Protein AF-A0A937FA25-F1 (afdb_monomer_lite)

Organism: NCBI:txid2803949

Foldseek 3Di:
DEFEPLLVVCLVLDDDPSNVVSVVVRVVVVVDDDDPPPPLCVLQLVLVLVCQVVVHDLVCSDVSSPDDDPVCVVLSVVLSVVVCVVCPVFPKHWDDADWDWDDDPPYIYTDDASTWIDTPRDIDRHHDPSDPDDRD

Secondary structure (DSSP, 8-state):
-B--HHHHHHHHT--HHHHHHHHHHHHHHHHSPP-GGG-TTHHHHHHHHHHHHTT--GGGHHHHH----HHHHHHHHHHHHHHHHHHTT--PEEEPPPPEEEEETTEEEEE--SEEEEETTEEEEE------PPP-

pLDDT: mean 87.46, std 11.56, range [43.25, 96.44]

Structure (mmCIF, N/CA/C/O backbone):
data_AF-A0A937FA25-F1
#
_entry.id   AF-A0A937FA25-F1
#
loop_
_atom_site.group_PDB
_atom_site.id
_atom_site.type_symbol
_atom_site.label_atom_id
_atom_site.label_alt_id
_atom_site.label_comp_id
_atom_site.label_asym_id
_atom_site.label_entity_id
_atom_site.label_seq_id
_atom_site.pdbx_PDB_ins_code
_atom_site.Cartn_x
_atom_site.Cartn_y
_atom_site.Cartn_z
_atom_site.occupancy
_atom_site.B_iso_or_equiv
_atom_site.auth_seq_id
_atom_site.auth_comp_id
_atom_site.auth_asym_id
_atom_site.auth_atom_id
_atom_site.pdbx_PDB_model_num
ATOM 1 N N . MET A 1 1 ? 8.460 -13.493 -18.127 1.00 83.69 1 MET A N 1
ATOM 2 C CA . MET A 1 1 ? 9.299 -12.428 -17.537 1.00 83.69 1 MET A CA 1
ATOM 3 C C . MET A 1 1 ? 8.452 -11.806 -16.466 1.00 83.69 1 MET A C 1
ATOM 5 O O . MET A 1 1 ? 7.385 -11.297 -16.788 1.00 83.69 1 MET A O 1
ATOM 9 N N . ASP A 1 2 ? 8.917 -11.869 -15.228 1.00 86.94 2 ASP A N 1
ATOM 10 C CA . ASP A 1 2 ? 8.071 -11.577 -14.080 1.00 86.94 2 ASP A CA 1
ATOM 11 C C . ASP A 1 2 ? 8.521 -10.252 -13.480 1.00 86.94 2 ASP A C 1
ATOM 13 O O . ASP A 1 2 ? 9.671 -10.096 -13.069 1.00 86.94 2 ASP A O 1
ATOM 17 N N . ILE A 1 3 ? 7.624 -9.269 -13.499 1.00 88.19 3 ILE A N 1
ATOM 18 C CA . ILE A 1 3 ? 7.898 -7.917 -13.014 1.00 88.19 3 ILE A CA 1
ATOM 19 C C . ILE A 1 3 ? 6.915 -7.609 -11.896 1.00 88.19 3 ILE A C 1
ATOM 21 O O . ILE A 1 3 ? 5.706 -7.753 -12.053 1.00 88.19 3 ILE A O 1
ATOM 25 N N . SER A 1 4 ? 7.426 -7.149 -10.752 1.00 87.62 4 SER A N 1
ATOM 26 C CA . SER A 1 4 ? 6.552 -6.729 -9.657 1.00 87.62 4 SER A CA 1
ATOM 27 C C . SER A 1 4 ? 5.677 -5.541 -10.078 1.00 87.62 4 SER A C 1
ATOM 29 O O . SER A 1 4 ? 6.142 -4.634 -10.774 1.00 87.62 4 SER A O 1
ATOM 31 N N . LEU A 1 5 ? 4.432 -5.486 -9.594 1.00 88.06 5 LEU A N 1
ATOM 32 C CA . LEU A 1 5 ? 3.541 -4.349 -9.852 1.00 88.06 5 LEU A CA 1
ATOM 33 C C . LEU A 1 5 ? 4.178 -3.006 -9.447 1.00 88.06 5 LEU A C 1
ATOM 35 O O . LEU A 1 5 ? 4.029 -2.013 -10.150 1.00 88.06 5 LEU A O 1
ATOM 39 N N . THR A 1 6 ? 4.952 -2.976 -8.358 1.00 85.81 6 THR A N 1
ATOM 40 C CA . THR A 1 6 ? 5.677 -1.772 -7.921 1.00 85.81 6 THR A CA 1
ATOM 41 C C . THR A 1 6 ? 6.715 -1.326 -8.950 1.00 85.81 6 THR A C 1
ATOM 43 O O . THR A 1 6 ? 6.767 -0.147 -9.280 1.00 85.81 6 THR A O 1
ATOM 46 N N . SER A 1 7 ? 7.514 -2.257 -9.479 1.00 87.56 7 SER A N 1
ATOM 47 C CA . SER A 1 7 ? 8.508 -1.979 -10.525 1.00 87.56 7 SER A CA 1
ATOM 48 C C . SER A 1 7 ? 7.843 -1.482 -11.809 1.00 87.56 7 SER A C 1
ATOM 50 O O . SER A 1 7 ? 8.339 -0.561 -12.455 1.00 87.56 7 SER A O 1
ATOM 52 N N . PHE A 1 8 ? 6.697 -2.062 -12.166 1.00 89.50 8 PHE A N 1
ATOM 53 C CA . PHE A 1 8 ? 5.915 -1.609 -13.310 1.00 89.50 8 PHE A CA 1
ATOM 54 C C . PHE A 1 8 ? 5.396 -0.179 -13.113 1.00 89.50 8 PHE A C 1
ATOM 56 O O . PHE A 1 8 ? 5.599 0.666 -13.982 1.00 89.50 8 PHE A O 1
ATOM 63 N N . ILE A 1 9 ? 4.819 0.129 -11.946 1.00 88.44 9 ILE A N 1
ATOM 64 C CA . ILE A 1 9 ? 4.383 1.487 -11.590 1.00 88.44 9 ILE A CA 1
ATOM 65 C C . ILE A 1 9 ? 5.569 2.465 -11.631 1.00 88.44 9 ILE A C 1
ATOM 67 O O . ILE A 1 9 ? 5.462 3.515 -12.260 1.00 88.44 9 ILE A O 1
ATOM 71 N N . ASP A 1 10 ? 6.719 2.108 -11.044 1.00 87.69 10 ASP A N 1
ATOM 72 C CA . ASP A 1 10 ? 7.940 2.929 -11.074 1.00 87.69 10 ASP A CA 1
ATOM 73 C C . ASP A 1 10 ? 8.367 3.279 -12.512 1.00 87.69 10 ASP A C 1
ATOM 75 O O . ASP A 1 10 ? 8.863 4.378 -12.764 1.00 87.69 10 ASP A O 1
ATOM 79 N N . PHE A 1 11 ? 8.202 2.347 -13.455 1.00 90.12 11 PHE A N 1
ATOM 80 C CA . PHE A 1 11 ? 8.518 2.555 -14.867 1.00 90.12 11 PHE A CA 1
ATOM 81 C C . PHE A 1 11 ? 7.473 3.420 -15.581 1.00 90.12 11 PHE A C 1
ATOM 83 O O . PHE A 1 11 ? 7.838 4.308 -16.355 1.00 90.12 11 PHE A O 1
ATOM 90 N N . VAL A 1 12 ? 6.183 3.179 -15.332 1.00 89.31 12 VAL A N 1
ATOM 91 C CA . VAL A 1 12 ? 5.079 3.926 -15.956 1.00 89.31 12 VAL A CA 1
ATOM 92 C C . VAL A 1 12 ? 5.085 5.392 -15.518 1.00 89.31 12 VAL A C 1
ATOM 94 O O . VAL A 1 12 ? 4.884 6.262 -16.361 1.00 89.31 12 VAL A O 1
ATOM 97 N N . LEU A 1 13 ? 5.391 5.671 -14.246 1.00 87.38 13 LEU A N 1
ATOM 98 C CA . LEU A 1 13 ? 5.416 7.024 -13.671 1.00 87.38 13 LEU A CA 1
ATOM 99 C C . LEU A 1 13 ? 6.617 7.884 -14.100 1.00 87.38 13 LEU A C 1
ATOM 101 O O . LEU A 1 13 ? 6.679 9.056 -13.734 1.00 87.38 13 LEU A O 1
ATOM 105 N N . LYS A 1 14 ? 7.588 7.322 -14.829 1.00 87.19 14 LYS A N 1
ATOM 106 C CA . LYS A 1 14 ? 8.779 8.040 -15.304 1.00 87.19 14 LYS A CA 1
ATOM 107 C C . LYS A 1 14 ? 8.686 8.335 -16.798 1.00 87.19 14 LYS A C 1
ATOM 109 O O . LYS A 1 14 ? 8.178 7.529 -17.583 1.00 87.19 14 LYS A O 1
ATOM 114 N N . SER A 1 15 ? 9.283 9.451 -17.203 1.00 85.75 15 SER A N 1
ATOM 115 C CA . SER A 1 15 ? 9.483 9.853 -18.600 1.00 85.75 15 SER A CA 1
ATOM 116 C C . SER A 1 15 ? 10.974 10.088 -18.906 1.00 85.75 15 SER A C 1
ATOM 118 O O . SER A 1 15 ? 11.804 10.129 -17.997 1.00 85.75 15 SER A O 1
ATOM 120 N N . GLY A 1 16 ? 11.343 10.157 -20.191 1.00 87.38 16 GLY A N 1
ATOM 121 C CA . GLY A 1 16 ? 12.708 10.475 -20.643 1.00 87.38 16 GLY A CA 1
ATOM 122 C C . GLY A 1 16 ? 13.812 9.533 -20.135 1.00 87.38 16 GLY A C 1
ATOM 123 O O . GLY A 1 16 ? 13.613 8.327 -19.967 1.00 87.38 16 GLY A O 1
ATOM 124 N N . SER A 1 17 ? 15.001 10.088 -19.879 1.00 87.12 17 SER A N 1
ATOM 125 C CA . SER A 1 17 ? 16.171 9.343 -19.385 1.00 87.12 17 SER A CA 1
ATOM 126 C C . SER A 1 17 ? 15.917 8.574 -18.071 1.00 87.12 17 SER A C 1
ATOM 128 O O . SER A 1 17 ? 16.322 7.410 -17.991 1.00 87.12 17 SER A O 1
ATOM 130 N N . PRO A 1 18 ? 15.194 9.120 -17.066 1.00 87.12 18 PRO A N 1
ATOM 131 C CA . PRO A 1 18 ? 14.804 8.368 -15.867 1.00 87.12 18 PRO A CA 1
ATOM 132 C C . PRO A 1 18 ? 14.042 7.067 -16.147 1.00 87.12 18 PRO A C 1
ATOM 134 O O . PRO A 1 18 ? 14.247 6.074 -15.443 1.00 87.12 18 PRO A O 1
ATOM 137 N N . LYS A 1 19 ? 13.193 7.041 -17.183 1.00 90.38 19 LYS A N 1
ATOM 138 C CA . LYS A 1 19 ? 12.444 5.839 -17.580 1.00 90.38 19 LYS A CA 1
ATOM 139 C C . LYS A 1 19 ? 13.378 4.731 -18.065 1.00 90.38 19 LYS A C 1
ATOM 141 O O . LYS A 1 19 ? 13.235 3.577 -17.663 1.00 90.38 19 LYS A O 1
ATOM 146 N N . MET A 1 20 ? 14.380 5.090 -18.867 1.00 88.88 20 MET A N 1
ATOM 147 C CA . MET A 1 20 ? 15.388 4.152 -19.366 1.00 88.88 20 MET A CA 1
ATOM 148 C C . MET A 1 20 ? 16.257 3.592 -18.234 1.00 88.88 20 MET A C 1
ATOM 150 O O . MET A 1 20 ? 16.502 2.386 -18.179 1.00 88.88 20 MET A O 1
ATOM 154 N N . THR A 1 21 ? 16.681 4.443 -17.296 1.00 89.56 21 THR A N 1
ATOM 155 C CA . THR A 1 21 ? 17.417 4.007 -16.099 1.00 89.56 21 THR A CA 1
ATOM 156 C C . THR A 1 21 ? 16.578 3.056 -15.248 1.00 89.56 21 THR A C 1
ATOM 158 O O . THR A 1 21 ? 17.081 2.024 -14.811 1.00 89.56 21 THR A O 1
ATOM 161 N N . CYS A 1 22 ? 15.284 3.347 -15.076 1.00 88.06 22 CYS A N 1
ATOM 162 C CA . CYS A 1 22 ? 14.356 2.467 -14.370 1.00 88.06 22 CYS A CA 1
ATOM 163 C C . CYS A 1 22 ? 14.251 1.092 -15.039 1.00 88.06 22 CYS A C 1
ATOM 165 O O . CYS A 1 22 ? 14.352 0.077 -14.359 1.00 88.06 22 CYS A O 1
ATOM 167 N N . ALA A 1 23 ? 14.113 1.040 -16.367 1.00 89.38 23 ALA A N 1
ATOM 168 C CA . ALA A 1 23 ? 14.053 -0.225 -17.099 1.00 89.38 23 ALA A CA 1
ATOM 169 C C . ALA A 1 23 ? 15.328 -1.067 -16.910 1.00 89.38 23 ALA A C 1
ATOM 171 O O . ALA A 1 23 ? 15.244 -2.273 -16.680 1.00 89.38 23 ALA A O 1
ATOM 172 N N . LYS A 1 24 ? 16.508 -0.430 -16.943 1.00 89.25 24 LYS A N 1
ATOM 173 C CA . LYS A 1 24 ? 17.791 -1.103 -16.672 1.00 89.25 24 LYS A CA 1
ATOM 174 C C . LYS A 1 24 ? 17.856 -1.650 -15.244 1.00 89.25 24 LYS A C 1
ATOM 176 O O . LYS A 1 24 ? 18.249 -2.794 -15.054 1.00 89.25 24 LYS A O 1
ATOM 181 N N . GLN A 1 25 ? 17.427 -0.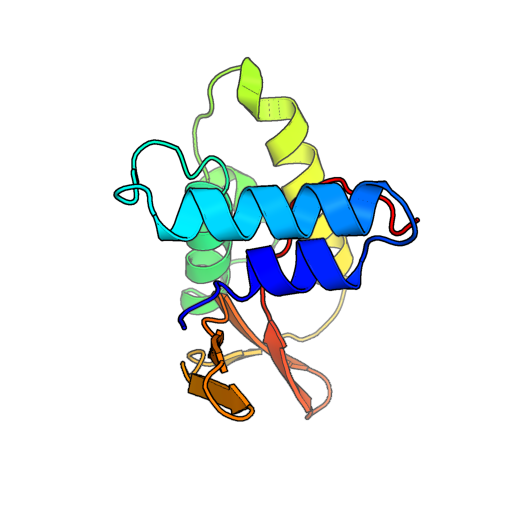865 -14.257 1.00 87.31 25 GLN A N 1
ATOM 182 C CA . GLN A 1 25 ? 17.383 -1.294 -12.855 1.00 87.31 25 GLN A CA 1
ATOM 183 C C . GLN A 1 25 ? 16.451 -2.489 -12.652 1.00 87.31 25 GLN A C 1
ATOM 185 O O . GLN A 1 25 ? 16.843 -3.448 -12.001 1.00 87.31 25 GLN A O 1
ATOM 190 N N 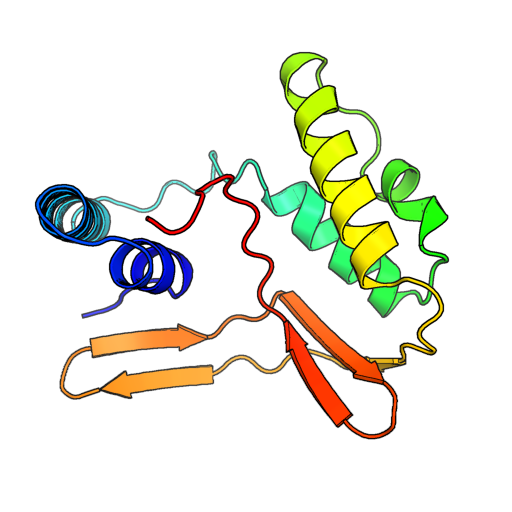. ILE A 1 26 ? 15.255 -2.462 -13.248 1.00 87.25 26 ILE A N 1
ATOM 191 C CA . ILE A 1 26 ? 14.300 -3.577 -13.180 1.00 87.25 26 ILE A CA 1
ATOM 192 C C . ILE A 1 26 ? 14.914 -4.839 -13.790 1.00 87.25 26 ILE A C 1
ATOM 194 O O . ILE A 1 26 ? 14.858 -5.900 -13.178 1.00 87.25 26 ILE A O 1
ATOM 198 N N . LYS A 1 27 ? 15.558 -4.725 -14.959 1.00 86.69 27 LYS A N 1
ATOM 199 C CA . LYS A 1 27 ? 16.238 -5.858 -15.598 1.00 86.69 27 LYS A CA 1
ATOM 200 C C . LYS A 1 27 ? 17.322 -6.461 -14.698 1.00 86.69 27 LYS A C 1
ATOM 202 O O . LYS A 1 27 ? 17.405 -7.680 -14.604 1.00 86.69 27 LYS A O 1
ATOM 207 N N . ASN A 1 28 ? 18.116 -5.623 -14.034 1.00 85.00 28 ASN A N 1
ATOM 208 C CA . ASN A 1 28 ? 19.155 -6.085 -13.112 1.00 85.00 28 ASN A CA 1
ATOM 209 C C . ASN A 1 28 ? 18.550 -6.753 -11.868 1.00 85.00 28 ASN A C 1
ATOM 211 O O . ASN A 1 28 ? 19.001 -7.820 -11.480 1.00 85.00 28 ASN A O 1
ATOM 215 N N . GLN A 1 29 ? 17.484 -6.181 -11.299 1.00 79.31 29 GLN A N 1
ATOM 216 C CA . GLN A 1 29 ? 16.782 -6.748 -10.140 1.00 79.31 29 GLN A CA 1
ATOM 217 C C . GLN A 1 29 ? 16.182 -8.130 -10.417 1.00 79.31 29 GLN A C 1
ATOM 219 O O . GLN A 1 29 ? 16.154 -8.961 -9.521 1.00 79.31 29 GLN A O 1
ATOM 224 N N . ILE A 1 30 ? 15.714 -8.388 -11.642 1.00 78.56 30 ILE A N 1
ATOM 225 C CA . ILE A 1 30 ? 15.203 -9.712 -12.043 1.00 78.56 30 ILE A CA 1
ATOM 226 C C . ILE A 1 30 ? 16.329 -10.760 -12.083 1.00 78.56 30 ILE A C 1
ATOM 228 O O . ILE A 1 30 ? 16.065 -11.946 -11.908 1.00 78.56 30 ILE A O 1
ATOM 232 N N . ALA A 1 31 ? 17.575 -10.339 -12.322 1.00 75.44 31 ALA A N 1
ATOM 233 C CA . ALA A 1 31 ? 18.737 -11.225 -12.354 1.00 75.44 31 ALA A CA 1
ATOM 234 C C . ALA A 1 31 ? 19.341 -11.493 -10.960 1.00 75.44 31 ALA A C 1
ATOM 236 O O . ALA A 1 31 ? 20.147 -12.409 -10.816 1.00 75.44 31 ALA A O 1
ATOM 237 N N . GLU A 1 32 ? 18.968 -10.709 -9.945 1.00 72.44 32 GLU A N 1
ATOM 238 C CA . GLU A 1 32 ? 19.452 -10.842 -8.569 1.00 72.44 32 GLU A CA 1
ATOM 239 C C . GLU A 1 32 ? 18.496 -11.689 -7.710 1.00 72.44 32 GLU A C 1
ATOM 241 O O . GLU A 1 32 ? 17.280 -11.698 -7.907 1.00 72.44 32 GLU A O 1
ATOM 246 N N . VAL A 1 33 ? 19.039 -12.402 -6.716 1.00 59.34 33 VAL A N 1
ATOM 247 C CA . VAL A 1 33 ? 18.228 -13.145 -5.739 1.00 59.34 33 VAL A CA 1
ATOM 248 C C . VAL A 1 33 ? 17.535 -12.147 -4.809 1.00 59.34 33 VAL A C 1
ATOM 250 O O . VAL A 1 33 ? 18.186 -11.309 -4.187 1.00 59.34 33 VAL A O 1
ATOM 253 N N . TYR A 1 34 ? 16.208 -12.241 -4.715 1.00 56.09 34 TYR A N 1
ATOM 254 C CA . TYR A 1 34 ? 15.383 -11.388 -3.859 1.00 56.09 34 TYR A CA 1
ATOM 255 C C . TYR A 1 34 ? 15.839 -11.451 -2.391 1.00 56.09 34 TYR A C 1
ATOM 257 O O . TYR A 1 34 ? 15.858 -12.529 -1.801 1.00 56.09 34 TYR A O 1
ATOM 265 N N . ASP A 1 35 ? 16.151 -10.294 -1.796 1.00 51.81 35 ASP A N 1
ATOM 266 C CA . ASP A 1 35 ? 16.448 -10.150 -0.366 1.00 51.81 35 ASP A CA 1
ATOM 267 C C . ASP A 1 35 ? 15.227 -9.556 0.382 1.00 51.81 35 ASP A C 1
ATOM 269 O O . ASP A 1 35 ? 14.955 -8.351 0.273 1.00 51.81 35 ASP A O 1
ATOM 273 N N . PRO A 1 36 ? 14.481 -10.365 1.165 1.00 46.44 36 PRO A N 1
ATOM 274 C CA . PRO A 1 36 ? 13.319 -9.915 1.936 1.00 46.44 36 PRO A CA 1
ATOM 275 C C . PRO A 1 36 ? 13.662 -8.960 3.093 1.00 46.44 36 PRO A C 1
ATOM 277 O O . PRO A 1 36 ? 12.761 -8.320 3.641 1.00 46.44 36 PRO A O 1
ATOM 280 N N . ILE A 1 37 ? 14.937 -8.858 3.493 1.00 43.25 37 ILE A N 1
ATOM 281 C CA . ILE A 1 37 ? 15.384 -8.163 4.716 1.00 43.25 37 ILE A CA 1
ATOM 282 C C . ILE A 1 37 ? 15.188 -6.634 4.615 1.00 43.25 37 ILE A C 1
ATOM 284 O O . ILE A 1 37 ? 15.203 -5.924 5.623 1.00 43.25 37 ILE A O 1
ATOM 288 N N . LYS A 1 38 ? 14.919 -6.096 3.417 1.00 56.00 38 LYS A N 1
ATOM 289 C CA . LYS A 1 38 ? 14.854 -4.645 3.160 1.00 56.00 38 LYS A CA 1
ATOM 290 C C . LYS A 1 38 ? 13.459 -4.070 2.905 1.00 56.00 38 LYS A C 1
ATOM 292 O O . LYS A 1 38 ? 13.368 -2.931 2.441 1.00 56.00 38 LYS A O 1
ATOM 297 N N . ASP A 1 39 ? 12.363 -4.770 3.210 1.00 70.75 39 ASP A N 1
ATOM 298 C CA . ASP A 1 39 ? 11.030 -4.168 3.034 1.00 70.75 39 ASP A CA 1
ATOM 299 C C . ASP A 1 39 ? 10.683 -3.190 4.170 1.00 70.75 39 ASP A C 1
ATOM 301 O O . ASP A 1 39 ? 9.931 -3.480 5.102 1.00 70.75 39 ASP A O 1
ATOM 305 N N . TYR A 1 40 ? 11.242 -1.983 4.060 1.00 82.19 40 TYR A N 1
ATOM 306 C CA . TYR A 1 40 ? 11.003 -0.844 4.945 1.00 82.19 40 TYR A CA 1
ATOM 307 C C . TYR A 1 40 ? 9.512 -0.564 5.185 1.00 82.19 40 TYR A C 1
ATOM 309 O O . TYR A 1 40 ? 9.149 -0.088 6.263 1.00 82.19 40 TYR A O 1
ATOM 317 N N . TYR A 1 41 ? 8.661 -0.844 4.194 1.00 88.06 41 TYR A N 1
ATOM 318 C CA . TYR A 1 41 ? 7.243 -0.489 4.180 1.00 88.06 41 TYR A CA 1
ATOM 319 C C . TYR A 1 41 ? 6.325 -1.618 4.642 1.00 88.06 41 TYR A C 1
ATOM 321 O O . TYR A 1 41 ? 5.152 -1.361 4.917 1.00 88.06 41 TYR A O 1
ATOM 329 N N . LYS A 1 42 ? 6.838 -2.849 4.754 1.00 87.88 42 LYS A N 1
ATOM 330 C CA . LYS A 1 42 ? 6.050 -4.026 5.135 1.00 87.88 42 LYS A CA 1
ATOM 331 C C . LYS A 1 42 ? 5.263 -3.800 6.424 1.00 87.88 42 LYS A C 1
ATOM 333 O O . LYS A 1 42 ? 4.054 -3.981 6.432 1.00 87.88 42 LYS A O 1
ATOM 338 N N . ARG A 1 43 ? 5.919 -3.291 7.471 1.00 91.06 43 ARG A N 1
ATOM 339 C CA . ARG A 1 43 ? 5.275 -3.040 8.772 1.00 91.06 43 ARG A CA 1
ATOM 340 C C . ARG A 1 43 ? 4.080 -2.087 8.666 1.00 91.06 43 ARG A C 1
ATOM 342 O O . ARG A 1 43 ? 3.082 -2.296 9.341 1.00 91.06 43 ARG A O 1
ATOM 349 N N . PHE A 1 44 ? 4.146 -1.077 7.796 1.00 93.81 44 PHE A N 1
ATOM 350 C CA . PHE A 1 44 ? 3.003 -0.195 7.552 1.00 93.81 44 PHE A CA 1
ATOM 351 C C . PHE A 1 44 ? 1.876 -0.919 6.800 1.00 93.81 44 PHE A C 1
ATOM 353 O O . PHE A 1 44 ? 0.719 -0.817 7.191 1.00 93.81 44 PHE A O 1
ATOM 360 N N . ARG A 1 45 ? 2.199 -1.688 5.750 1.00 93.00 45 ARG A N 1
ATOM 361 C CA . ARG A 1 45 ? 1.202 -2.467 4.989 1.00 93.00 45 ARG A CA 1
ATOM 362 C C . ARG A 1 45 ? 0.475 -3.488 5.862 1.00 93.00 45 ARG A C 1
ATOM 364 O O . ARG A 1 45 ? -0.738 -3.638 5.737 1.00 93.00 45 ARG A O 1
ATOM 371 N N . ASP A 1 46 ? 1.210 -4.166 6.734 1.00 93.44 46 ASP A N 1
ATOM 372 C CA . ASP A 1 46 ? 0.664 -5.154 7.663 1.00 93.44 46 ASP A CA 1
ATOM 373 C C . ASP A 1 46 ? -0.241 -4.470 8.697 1.00 93.44 46 ASP A C 1
ATOM 375 O O . ASP A 1 46 ? -1.352 -4.934 8.942 1.00 93.44 46 ASP A O 1
ATOM 379 N N . ALA A 1 47 ? 0.162 -3.304 9.215 1.00 95.25 47 ALA A N 1
ATOM 380 C CA . ALA A 1 47 ? -0.670 -2.524 10.130 1.00 95.25 47 ALA A CA 1
ATOM 381 C C . ALA A 1 47 ? -1.993 -2.065 9.493 1.00 95.25 47 ALA A C 1
ATOM 383 O O . ALA A 1 47 ? -3.037 -2.092 10.142 1.00 95.25 47 ALA A O 1
ATOM 384 N N . ILE A 1 48 ? -1.978 -1.676 8.215 1.00 96.06 48 ILE A N 1
ATOM 385 C CA . ILE A 1 48 ? -3.201 -1.297 7.496 1.00 96.06 48 ILE A CA 1
ATOM 386 C C . ILE A 1 48 ? -4.130 -2.499 7.266 1.00 96.06 48 ILE A C 1
ATOM 388 O O . ILE A 1 48 ? -5.348 -2.360 7.395 1.00 96.06 48 ILE A O 1
ATOM 392 N N . GLN A 1 49 ? -3.574 -3.668 6.944 1.00 94.62 49 GLN A N 1
ATOM 393 C CA . GLN A 1 49 ? -4.345 -4.910 6.835 1.00 94.62 49 GLN A CA 1
ATOM 394 C C . GLN A 1 49 ? -5.002 -5.277 8.167 1.00 94.62 49 GLN A C 1
ATOM 396 O O . GLN A 1 49 ? -6.204 -5.532 8.202 1.00 94.62 49 GLN A O 1
ATOM 401 N N . GLU A 1 50 ? -4.229 -5.255 9.253 1.00 95.38 50 GLU A N 1
ATOM 402 C CA . GLU A 1 50 ? -4.686 -5.545 10.615 1.00 95.38 50 GLU A CA 1
ATOM 403 C C . GLU A 1 50 ? -5.810 -4.597 11.046 1.00 95.38 50 GLU A C 1
ATOM 405 O O . GLU A 1 50 ? -6.865 -5.042 11.502 1.00 95.38 50 GLU A O 1
ATOM 410 N N . LEU A 1 51 ? -5.628 -3.290 10.829 1.00 96.44 51 LEU A N 1
ATOM 411 C CA . LEU A 1 51 ? -6.632 -2.278 11.145 1.00 96.44 51 LEU A CA 1
ATOM 412 C C . LEU A 1 51 ? -7.987 -2.603 10.510 1.00 96.44 51 LEU A C 1
ATOM 414 O O . LEU A 1 51 ? -9.013 -2.585 11.187 1.00 96.44 51 LEU A O 1
ATOM 418 N N . HIS A 1 52 ? -7.993 -2.929 9.218 1.00 95.12 52 HIS A N 1
ATOM 419 C CA . HIS A 1 52 ? -9.225 -3.183 8.475 1.00 95.12 52 HIS A CA 1
ATOM 420 C C . HIS A 1 52 ? -9.835 -4.549 8.771 1.00 95.12 52 HIS A C 1
ATOM 422 O O . HIS A 1 52 ? -11.042 -4.642 9.005 1.00 95.12 52 HIS A O 1
ATOM 428 N N . LYS A 1 53 ? -9.007 -5.594 8.844 1.00 93.62 53 LYS A N 1
ATOM 429 C CA . LYS A 1 53 ? -9.440 -6.954 9.183 1.00 93.62 53 LYS A CA 1
ATOM 430 C C . LYS A 1 53 ? -10.143 -7.000 10.542 1.00 93.62 53 LYS A C 1
ATOM 432 O O . LYS A 1 53 ? -11.144 -7.696 10.690 1.00 93.62 53 LYS A O 1
ATOM 437 N N . HIS A 1 54 ? -9.657 -6.218 11.507 1.00 94.56 54 HIS A N 1
ATOM 438 C CA . HIS A 1 54 ? -10.211 -6.143 12.861 1.00 94.56 54 HIS A CA 1
ATOM 439 C C . HIS A 1 54 ? -11.165 -4.961 13.082 1.00 94.56 54 HIS A C 1
ATOM 441 O O . HIS A 1 54 ? -11.600 -4.738 14.209 1.00 94.56 54 HIS A O 1
ATOM 447 N N . ARG A 1 55 ? -11.524 -4.218 12.023 1.00 92.38 55 ARG A N 1
ATOM 448 C CA . ARG A 1 55 ? -12.422 -3.046 12.074 1.00 92.38 55 ARG A CA 1
ATOM 449 C C . ARG A 1 55 ? -12.008 -2.007 13.126 1.00 92.38 55 ARG A C 1
ATOM 451 O O . ARG A 1 55 ? -12.863 -1.374 13.747 1.00 92.38 55 ARG A O 1
ATOM 458 N N . ARG A 1 56 ? -10.702 -1.829 13.331 1.00 93.31 56 ARG A N 1
ATOM 459 C CA . ARG A 1 56 ? -10.173 -0.849 14.282 1.00 93.31 56 ARG A CA 1
ATOM 460 C C . ARG A 1 56 ? -10.327 0.575 13.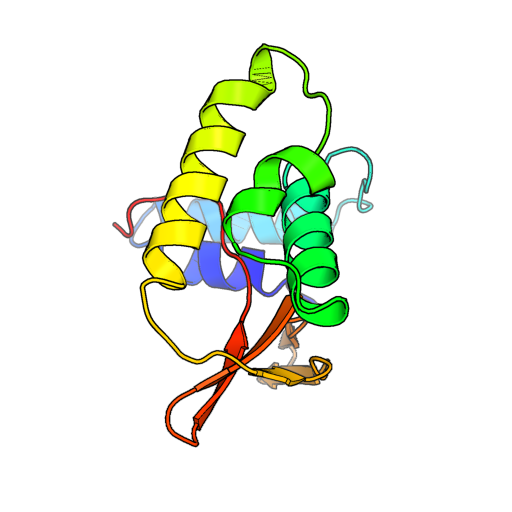741 1.00 93.31 56 ARG A C 1
ATOM 462 O O . ARG A 1 56 ? -10.271 0.789 12.524 1.00 93.31 56 ARG A O 1
ATOM 469 N N . PRO A 1 57 ? -10.521 1.577 14.610 1.00 92.62 57 PRO A N 1
ATOM 470 C CA . PRO A 1 57 ? -10.581 2.966 14.183 1.00 92.62 57 PRO A CA 1
ATOM 471 C C . PRO A 1 57 ? -9.246 3.429 13.587 1.00 92.62 57 PRO A C 1
ATOM 473 O O . PRO A 1 57 ? -8.167 3.049 14.026 1.00 92.62 57 PRO A O 1
ATOM 476 N N . LYS A 1 58 ? -9.315 4.344 12.611 1.00 91.94 58 LYS A N 1
ATOM 477 C CA . LYS A 1 58 ? -8.145 4.905 11.900 1.00 91.94 58 LYS A CA 1
ATOM 478 C C . LYS A 1 58 ? -7.077 5.539 12.801 1.00 91.94 58 LYS A C 1
ATOM 480 O O . LYS A 1 58 ? -5.975 5.799 12.329 1.00 91.94 58 LYS A O 1
ATOM 485 N N . ASN A 1 59 ? -7.405 5.850 14.054 1.00 93.25 59 ASN A N 1
ATOM 486 C CA . ASN A 1 59 ? -6.469 6.429 15.015 1.00 93.25 59 ASN A CA 1
ATOM 487 C C . ASN A 1 59 ? -5.531 5.387 15.637 1.00 93.25 59 ASN A C 1
ATOM 489 O O . ASN A 1 59 ? -4.473 5.781 16.115 1.00 93.25 59 ASN A O 1
ATOM 493 N N . ASP A 1 60 ? -5.844 4.098 15.514 1.00 94.56 60 ASP A N 1
ATOM 494 C CA . ASP A 1 60 ? -5.057 3.007 16.099 1.00 94.56 60 ASP A CA 1
ATOM 495 C C . ASP A 1 60 ? -3.851 2.622 15.230 1.00 94.56 60 ASP A C 1
ATOM 497 O O . ASP A 1 60 ? -3.062 1.765 15.610 1.00 94.56 60 ASP A O 1
ATOM 501 N N . ILE A 1 61 ? -3.664 3.250 14.060 1.00 94.06 61 ILE A N 1
ATOM 502 C CA . ILE A 1 61 ? -2.550 2.945 13.144 1.00 94.06 61 ILE A CA 1
ATOM 503 C C . ILE A 1 61 ? -1.204 3.006 13.875 1.00 94.06 61 ILE A C 1
ATOM 505 O O . ILE A 1 61 ? -0.405 2.081 13.747 1.00 94.06 61 ILE A O 1
ATOM 509 N N . SER A 1 62 ? -0.951 4.062 14.654 1.00 92.69 62 SER A N 1
ATOM 510 C CA . SER A 1 62 ? 0.298 4.212 15.407 1.00 92.69 62 SER A CA 1
ATOM 511 C C . SER A 1 62 ? 0.487 3.129 16.470 1.00 92.69 62 SER A C 1
ATOM 513 O O . SER A 1 62 ? 1.608 2.673 16.676 1.00 92.69 62 SER A O 1
ATOM 515 N N . GLU A 1 63 ? -0.598 2.699 17.118 1.00 94.69 63 GLU A N 1
ATOM 516 C CA . GLU A 1 63 ? -0.573 1.632 18.123 1.00 94.69 63 GLU A CA 1
ATOM 517 C C . GLU A 1 63 ? -0.260 0.279 17.476 1.00 94.69 63 GLU A C 1
ATOM 519 O O . GLU A 1 63 ? 0.649 -0.417 17.919 1.00 94.69 63 GLU A O 1
ATOM 524 N N . ILE A 1 64 ? -0.941 -0.052 16.373 1.00 94.88 64 ILE A N 1
ATOM 525 C CA . ILE A 1 64 ? -0.730 -1.298 15.621 1.00 94.88 64 ILE A CA 1
ATOM 526 C C . ILE A 1 64 ? 0.691 -1.356 15.054 1.00 94.88 64 ILE A C 1
ATOM 528 O O . ILE A 1 64 ? 1.327 -2.409 15.048 1.00 94.88 64 ILE A O 1
ATOM 532 N N . ILE A 1 65 ? 1.203 -0.222 14.564 1.00 93.56 65 ILE A N 1
ATOM 533 C CA . ILE A 1 65 ? 2.587 -0.137 14.106 1.00 93.56 65 ILE A CA 1
ATOM 534 C C . ILE A 1 65 ? 3.530 -0.392 15.278 1.00 93.56 65 ILE A C 1
ATOM 536 O O . ILE A 1 65 ? 4.482 -1.144 15.096 1.00 93.56 65 ILE A O 1
ATOM 540 N N . GLY A 1 66 ? 3.282 0.188 16.453 1.00 92.56 66 GLY A N 1
ATOM 541 C CA . GLY A 1 66 ? 4.130 0.065 17.637 1.00 92.56 66 GLY A CA 1
ATOM 542 C C . GLY A 1 66 ? 5.436 0.862 17.534 1.00 92.56 66 GLY A C 1
ATOM 543 O O . GLY A 1 66 ? 5.585 1.762 16.706 1.00 92.56 66 GLY A O 1
ATOM 544 N N . GLU A 1 67 ? 6.420 0.521 18.369 1.00 92.12 67 GLU A N 1
ATOM 545 C CA . GLU A 1 67 ? 7.661 1.297 18.483 1.00 92.12 67 GLU A CA 1
ATOM 546 C C . GLU A 1 67 ? 8.547 1.226 17.234 1.00 92.12 67 GLU A C 1
ATOM 548 O O . GLU A 1 67 ? 8.828 0.154 16.685 1.00 92.12 67 GLU A O 1
ATOM 553 N N . LEU A 1 68 ? 9.034 2.388 16.797 1.00 89.94 68 LEU A N 1
ATOM 554 C CA . LEU A 1 68 ? 9.886 2.547 15.624 1.00 89.94 68 LEU A CA 1
ATOM 555 C C . LEU A 1 68 ? 11.222 3.195 16.007 1.00 89.94 68 LEU A C 1
ATOM 557 O O . LEU A 1 68 ? 11.242 4.100 16.840 1.00 89.94 68 LEU A O 1
ATOM 561 N N . PRO A 1 69 ? 12.325 2.837 15.323 1.00 89.69 69 PRO A N 1
ATOM 562 C CA . PRO A 1 69 ? 13.564 3.600 15.404 1.00 89.69 69 PRO A CA 1
ATOM 563 C C . PRO A 1 69 ? 13.344 5.062 14.995 1.00 89.69 69 PRO A C 1
ATOM 565 O O . PRO A 1 69 ? 12.572 5.345 14.071 1.00 89.69 69 PRO A O 1
ATOM 568 N N . SER A 1 70 ? 14.089 5.982 15.611 1.00 87.69 70 SER A N 1
ATOM 569 C CA . SER A 1 70 ? 14.029 7.424 15.325 1.00 87.69 70 SE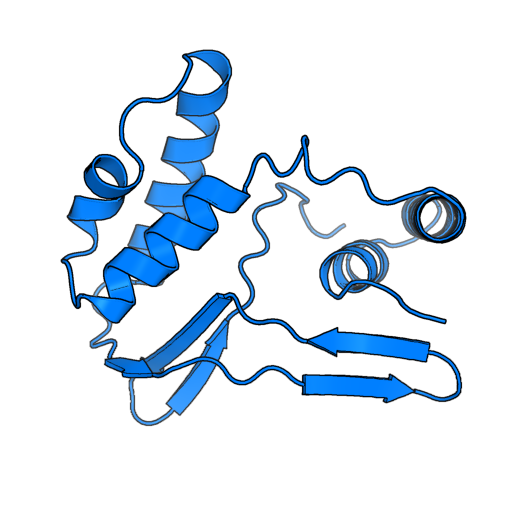R A CA 1
ATOM 570 C C . SER A 1 70 ? 14.179 7.744 13.832 1.00 87.69 70 SER A C 1
ATOM 572 O O . SER A 1 70 ? 13.444 8.574 13.302 1.00 87.69 70 SER A O 1
ATOM 574 N N . SER A 1 71 ? 15.039 7.003 13.123 1.00 87.12 71 SER A N 1
ATOM 575 C CA . SER A 1 71 ? 15.271 7.139 11.677 1.00 87.12 71 SER A CA 1
ATOM 576 C C . SER A 1 71 ? 14.053 6.826 10.795 1.00 87.12 71 SER A C 1
ATOM 578 O O . SER A 1 71 ? 14.016 7.231 9.634 1.00 87.12 71 SER A O 1
ATOM 580 N N . LYS A 1 72 ? 13.046 6.105 11.309 1.00 88.38 72 LYS A N 1
ATOM 581 C CA . LYS A 1 72 ? 11.830 5.738 10.558 1.00 88.38 72 LYS A CA 1
ATOM 582 C C . LYS A 1 72 ? 10.606 6.567 10.937 1.00 88.38 72 LYS A C 1
ATOM 584 O O . LYS A 1 72 ? 9.650 6.616 10.163 1.00 88.38 72 LYS A O 1
ATOM 589 N N . LEU A 1 73 ? 10.632 7.209 12.103 1.00 89.44 73 LEU A N 1
ATOM 590 C CA . LEU A 1 73 ? 9.457 7.808 12.728 1.00 89.44 73 LEU A CA 1
ATOM 591 C C . LEU A 1 73 ? 8.798 8.884 11.853 1.00 89.44 73 LEU A C 1
ATOM 593 O O . LEU A 1 73 ? 7.582 8.874 11.682 1.00 89.44 73 LEU A O 1
ATOM 597 N N . GLU A 1 74 ? 9.583 9.788 11.263 1.00 90.50 74 GLU A N 1
ATOM 598 C CA . GLU A 1 74 ? 9.043 10.882 10.444 1.00 90.50 74 GLU A CA 1
ATOM 599 C C . GLU A 1 74 ? 8.307 10.365 9.197 1.00 90.50 74 GLU A C 1
ATOM 601 O O . GLU A 1 74 ? 7.186 10.782 8.903 1.00 90.50 74 GLU A O 1
ATOM 606 N N . ASN A 1 75 ? 8.906 9.413 8.483 1.00 90.19 75 ASN A N 1
ATOM 607 C CA . ASN A 1 75 ? 8.299 8.825 7.291 1.00 90.19 75 ASN A CA 1
ATOM 608 C C . ASN A 1 75 ? 7.028 8.045 7.632 1.00 90.19 75 ASN A C 1
ATOM 610 O O . ASN A 1 75 ? 6.030 8.165 6.924 1.00 90.19 75 ASN A O 1
ATOM 614 N N . TYR A 1 76 ? 7.032 7.288 8.730 1.00 92.44 76 TYR A N 1
ATOM 615 C CA . TYR A 1 76 ? 5.845 6.565 9.187 1.00 92.44 76 TYR A CA 1
ATOM 616 C C . TYR A 1 76 ? 4.707 7.507 9.582 1.00 92.44 76 TYR A C 1
ATOM 618 O O . TYR A 1 76 ? 3.574 7.276 9.166 1.00 92.44 76 TYR A O 1
ATOM 626 N N . LYS A 1 77 ? 5.006 8.627 10.253 1.00 92.56 77 LYS A N 1
ATOM 627 C CA . LYS A 1 77 ? 4.016 9.681 10.530 1.00 92.56 77 LYS A CA 1
ATOM 628 C C . LYS A 1 77 ? 3.415 10.263 9.248 1.00 92.56 77 LYS A C 1
ATOM 630 O O . LYS A 1 77 ? 2.206 10.473 9.181 1.00 92.56 77 LYS A O 1
ATOM 635 N N . LYS A 1 78 ? 4.226 10.493 8.206 1.00 92.75 78 LYS A N 1
ATOM 636 C CA . LYS A 1 78 ? 3.731 10.962 6.896 1.00 92.75 78 LYS A CA 1
ATOM 637 C C . LYS A 1 78 ? 2.810 9.934 6.230 1.00 92.75 78 LYS A C 1
ATOM 639 O O . LYS A 1 78 ? 1.754 10.312 5.724 1.00 92.75 78 LYS A O 1
ATOM 644 N N . MET A 1 79 ? 3.181 8.652 6.254 1.00 93.56 79 MET A N 1
ATOM 645 C CA . MET A 1 79 ? 2.355 7.566 5.708 1.00 93.56 79 MET A CA 1
ATOM 646 C C . MET A 1 79 ? 1.024 7.439 6.456 1.00 93.56 79 MET A C 1
ATOM 648 O O . MET A 1 79 ? -0.032 7.380 5.829 1.00 93.56 79 MET A O 1
ATOM 652 N N . GLU A 1 80 ? 1.062 7.474 7.789 1.00 94.75 80 GLU A N 1
ATOM 653 C CA . GLU A 1 80 ? -0.126 7.442 8.641 1.00 94.75 80 GLU A CA 1
ATOM 654 C C . GLU A 1 80 ? -1.052 8.630 8.362 1.00 94.75 80 GLU A C 1
ATOM 656 O O . GLU A 1 80 ? -2.247 8.442 8.131 1.00 94.75 80 GLU A O 1
ATOM 661 N N . ALA A 1 81 ? -0.514 9.852 8.324 1.00 94.12 81 ALA A N 1
ATOM 662 C CA . ALA A 1 81 ? -1.294 11.049 8.028 1.00 94.12 81 ALA A CA 1
ATOM 663 C C . ALA A 1 81 ? -1.947 10.976 6.637 1.00 94.12 81 ALA A C 1
ATOM 665 O O . ALA A 1 81 ? -3.133 11.285 6.486 1.00 94.12 81 ALA A O 1
ATOM 666 N N . GLY A 1 82 ? -1.198 10.516 5.628 1.00 94.12 82 GLY A N 1
ATOM 667 C CA . GLY A 1 82 ? -1.711 10.293 4.277 1.00 94.12 82 GLY A CA 1
ATOM 668 C C . GLY A 1 82 ? -2.852 9.277 4.250 1.00 94.12 82 GLY A C 1
ATOM 669 O O . GLY A 1 82 ? -3.890 9.529 3.636 1.00 94.12 82 GLY A O 1
ATOM 670 N N . TYR A 1 83 ? -2.710 8.169 4.978 1.00 95.12 83 TYR A N 1
ATOM 671 C CA . TYR A 1 83 ? -3.739 7.137 5.040 1.00 95.12 83 TYR A CA 1
ATOM 672 C C . TYR A 1 83 ? -4.991 7.587 5.807 1.00 95.12 83 TYR A C 1
ATOM 674 O O . TYR A 1 83 ? -6.110 7.387 5.336 1.00 95.12 83 TYR A O 1
ATOM 682 N N . LYS A 1 84 ? -4.834 8.296 6.934 1.00 94.69 84 LYS A N 1
ATOM 683 C CA . LYS A 1 84 ? -5.958 8.908 7.668 1.00 94.69 84 LYS A CA 1
ATOM 684 C C . LYS A 1 84 ? -6.732 9.895 6.792 1.00 94.69 84 LYS A C 1
ATOM 686 O O . LYS A 1 84 ? -7.965 9.909 6.832 1.00 94.69 84 LYS A O 1
ATOM 691 N N . LYS A 1 85 ? -6.028 10.686 5.971 1.00 94.50 85 LYS A N 1
ATOM 692 C CA . LYS A 1 85 ? -6.638 11.588 4.982 1.00 94.50 85 LYS A CA 1
ATOM 693 C C . LYS A 1 85 ? -7.377 10.812 3.889 1.00 94.50 85 LYS A C 1
ATOM 695 O O . LYS A 1 85 ? -8.495 11.189 3.546 1.00 94.50 85 LYS A O 1
ATOM 700 N N . PHE A 1 86 ? -6.791 9.726 3.379 1.00 93.75 86 PHE A N 1
ATOM 701 C CA . PHE A 1 86 ? -7.449 8.835 2.419 1.00 93.75 86 PHE A CA 1
ATOM 702 C C . PHE A 1 86 ? -8.752 8.257 2.985 1.00 93.75 86 PHE A C 1
ATOM 704 O O . PHE A 1 86 ? -9.779 8.327 2.312 1.00 93.75 86 PHE A O 1
ATOM 711 N N . MET A 1 87 ? -8.754 7.764 4.227 1.00 93.06 87 MET A N 1
ATOM 712 C CA . MET A 1 87 ? -9.973 7.262 4.870 1.00 93.06 87 MET A CA 1
ATOM 713 C C . MET A 1 87 ? -11.011 8.376 5.058 1.00 93.06 87 MET A C 1
ATOM 715 O O . MET A 1 87 ? -12.191 8.183 4.764 1.00 93.06 87 MET A O 1
ATOM 719 N N . GLY A 1 88 ? -10.582 9.569 5.487 1.00 92.69 88 GLY A N 1
ATOM 720 C CA . GLY A 1 88 ? -11.468 10.720 5.667 1.00 92.69 88 GLY A CA 1
ATOM 721 C C . GLY A 1 88 ? -12.676 10.370 6.543 1.00 92.69 88 GLY A C 1
ATOM 722 O O . GLY A 1 88 ? -12.508 9.780 7.613 1.00 92.69 88 GLY A O 1
ATOM 723 N N . ASN A 1 89 ? -13.876 10.705 6.064 1.00 90.69 89 ASN A N 1
ATOM 724 C CA . ASN A 1 89 ? -15.160 10.362 6.693 1.00 90.69 89 ASN A CA 1
ATOM 725 C C . ASN A 1 89 ? -15.910 9.252 5.932 1.00 90.69 89 ASN A C 1
ATOM 727 O O . ASN A 1 89 ? -17.126 9.123 6.064 1.00 90.69 89 ASN A O 1
ATOM 731 N N . LYS A 1 90 ? -15.211 8.478 5.089 1.00 91.62 90 LYS A N 1
ATOM 732 C CA . LYS A 1 90 ? -15.832 7.396 4.319 1.00 91.62 90 LYS A CA 1
ATOM 733 C C . LYS A 1 90 ? -16.327 6.301 5.266 1.00 91.62 90 LYS A C 1
ATOM 735 O O . LYS A 1 90 ? -15.629 5.927 6.208 1.00 91.62 90 LYS A O 1
ATOM 740 N N . LYS A 1 91 ? -17.503 5.747 4.973 1.00 91.19 91 LYS A N 1
ATOM 741 C CA . LYS A 1 91 ? -17.969 4.494 5.576 1.00 91.19 91 LYS A CA 1
ATOM 742 C C . LYS A 1 91 ? -17.334 3.348 4.797 1.00 91.19 91 LYS A C 1
ATOM 744 O O . LYS A 1 91 ? -17.833 2.987 3.739 1.00 91.19 91 LYS A O 1
ATOM 749 N N . ILE A 1 92 ? -16.191 2.872 5.284 1.00 93.19 92 ILE A N 1
ATOM 750 C CA . ILE A 1 92 ? -15.402 1.833 4.621 1.00 93.19 92 ILE A CA 1
ATOM 751 C C . ILE A 1 92 ? -15.730 0.480 5.247 1.00 93.19 92 ILE A C 1
ATOM 753 O O . ILE A 1 92 ? -15.605 0.317 6.461 1.00 93.19 92 ILE A O 1
ATOM 757 N N . SER A 1 93 ? -16.109 -0.484 4.419 1.00 93.00 93 SER A N 1
ATOM 758 C CA . SER A 1 93 ? -16.107 -1.906 4.756 1.00 93.00 93 SER A CA 1
ATOM 759 C C . SER A 1 93 ? -14.869 -2.576 4.165 1.00 93.00 93 SER A C 1
ATOM 761 O O . SER A 1 93 ? -14.362 -2.187 3.115 1.00 93.00 93 SER A O 1
ATOM 763 N N . TRP A 1 94 ? -14.353 -3.578 4.869 1.00 95.25 94 TRP A N 1
ATOM 764 C CA . TRP A 1 94 ? -13.224 -4.382 4.411 1.00 95.25 94 TRP A CA 1
ATOM 765 C C . TRP A 1 94 ? -13.709 -5.700 3.813 1.00 95.25 94 TRP A C 1
ATOM 767 O O . TRP A 1 94 ? -14.654 -6.305 4.326 1.00 95.25 94 TRP A O 1
ATOM 777 N N . PHE A 1 95 ? -13.013 -6.162 2.778 1.00 94.75 95 PHE A N 1
ATOM 778 C CA . PHE A 1 95 ? -13.141 -7.507 2.230 1.00 94.75 95 PHE A CA 1
ATOM 779 C C . PHE A 1 95 ? -11.746 -8.095 1.944 1.00 94.75 95 PHE A C 1
ATOM 781 O O . PHE A 1 95 ? -10.788 -7.340 1.736 1.00 94.75 95 PHE A O 1
ATOM 788 N N . PRO A 1 96 ? -11.590 -9.432 1.952 1.00 91.88 96 PRO A N 1
ATOM 789 C CA . PRO A 1 96 ? -10.302 -10.059 1.678 1.00 91.88 96 PRO A CA 1
ATOM 790 C C . PRO A 1 96 ? -9.843 -9.747 0.241 1.00 91.88 96 PRO A C 1
ATOM 792 O O . PRO A 1 96 ? -10.589 -10.023 -0.697 1.00 91.88 96 PRO A O 1
ATOM 795 N N . PRO A 1 97 ? -8.642 -9.171 0.044 1.00 92.75 97 PRO A N 1
ATOM 796 C CA . PRO A 1 97 ? -8.141 -8.871 -1.291 1.00 92.75 97 PRO A CA 1
ATOM 797 C C . PRO A 1 97 ? -7.798 -10.156 -2.052 1.00 92.75 97 PRO A C 1
ATOM 799 O O . PRO A 1 97 ? -7.078 -11.017 -1.541 1.00 92.75 97 PRO A O 1
ATOM 802 N N . GLU A 1 98 ? -8.265 -10.251 -3.292 1.00 90.31 98 GLU A N 1
ATOM 803 C CA . GLU A 1 98 ? -7.902 -11.333 -4.206 1.00 90.31 98 GLU A CA 1
ATOM 804 C C . GLU A 1 98 ? -6.570 -11.021 -4.900 1.00 90.31 98 GLU A C 1
ATOM 806 O O . GLU A 1 98 ? -6.245 -9.865 -5.189 1.00 90.31 98 GLU A O 1
ATOM 811 N N . ARG A 1 99 ? -5.764 -12.066 -5.112 1.00 90.88 99 ARG A N 1
ATOM 812 C CA . ARG A 1 99 ? -4.489 -11.980 -5.828 1.00 90.88 99 ARG A CA 1
ATOM 813 C C . ARG A 1 99 ? -4.687 -12.516 -7.227 1.00 90.88 99 ARG A C 1
ATOM 815 O O . ARG A 1 99 ? -5.210 -13.613 -7.393 1.00 90.88 99 ARG A O 1
ATOM 822 N N . GLU A 1 100 ? -4.185 -11.781 -8.200 1.00 92.12 100 GLU A N 1
ATOM 823 C CA . GLU A 1 100 ? -4.278 -12.156 -9.604 1.00 92.12 100 GLU A CA 1
ATOM 824 C C . GLU A 1 100 ? -2.947 -11.933 -10.308 1.00 92.12 100 GLU A C 1
ATOM 826 O O . GLU A 1 100 ? -2.060 -11.247 -9.803 1.00 92.12 100 GLU A O 1
ATOM 831 N N . ASN A 1 101 ? -2.805 -12.501 -11.498 1.00 92.19 101 ASN A N 1
ATOM 832 C CA . ASN A 1 101 ? -1.678 -12.239 -12.376 1.00 92.19 101 ASN A CA 1
ATOM 833 C C . ASN A 1 101 ? -2.201 -11.580 -13.647 1.00 92.19 101 ASN A C 1
ATOM 835 O O . ASN A 1 101 ? -3.111 -12.100 -14.291 1.00 92.19 101 ASN A O 1
ATOM 839 N N . TRP A 1 102 ? -1.605 -10.452 -14.021 1.00 93.06 102 TRP A N 1
ATOM 840 C CA . TRP A 1 102 ? -1.871 -9.820 -15.303 1.00 93.06 102 TRP A CA 1
ATOM 841 C C . TRP A 1 102 ? -0.813 -10.230 -16.319 1.00 93.06 102 TRP A C 1
ATOM 843 O O . TRP A 1 102 ? 0.385 -10.046 -16.092 1.00 93.06 102 TRP A O 1
ATOM 853 N N . PHE A 1 103 ? -1.265 -10.767 -17.449 1.00 93.38 103 PHE A N 1
ATOM 854 C CA . PHE A 1 103 ? -0.400 -11.231 -18.524 1.00 93.38 103 PHE A CA 1
ATOM 855 C C . PHE A 1 103 ? -0.523 -10.333 -19.753 1.00 93.38 103 PHE A C 1
ATOM 857 O O . PHE A 1 103 ? -1.624 -10.014 -20.202 1.00 93.38 103 PHE A O 1
ATOM 864 N N . HIS A 1 104 ? 0.619 -9.973 -20.334 1.00 91.88 104 HIS A N 1
ATOM 865 C CA . HIS A 1 104 ? 0.690 -9.300 -21.626 1.00 91.88 104 HIS A CA 1
ATOM 866 C C . HIS A 1 104 ? 1.848 -9.871 -22.451 1.00 91.88 104 HIS A C 1
ATOM 868 O O . HIS A 1 104 ? 3.018 -9.564 -22.215 1.00 91.88 104 HIS A O 1
ATOM 874 N N . GLY A 1 105 ? 1.537 -10.742 -23.414 1.00 91.50 105 GLY A N 1
ATOM 875 C CA . GLY A 1 105 ? 2.557 -11.501 -24.139 1.00 91.50 105 GLY A CA 1
ATOM 876 C C . GLY A 1 105 ? 3.364 -12.385 -23.183 1.00 91.50 105 GLY A C 1
ATOM 877 O O . GLY A 1 105 ? 2.804 -13.229 -22.492 1.00 91.50 105 GLY A O 1
ATOM 878 N N . ASN A 1 106 ? 4.680 -12.178 -23.122 1.00 91.00 106 ASN A N 1
ATOM 879 C CA . ASN A 1 106 ? 5.581 -12.896 -22.212 1.00 91.00 106 ASN A CA 1
ATOM 880 C C . ASN A 1 106 ? 5.804 -12.182 -20.861 1.00 91.00 106 ASN A C 1
ATOM 882 O O . ASN A 1 106 ? 6.608 -12.653 -20.045 1.00 91.00 106 ASN A O 1
ATOM 886 N N . LEU A 1 107 ? 5.143 -11.043 -20.636 1.00 89.62 107 LEU A N 1
ATOM 887 C CA . LEU A 1 107 ? 5.197 -10.286 -19.392 1.00 89.62 107 LEU A CA 1
ATOM 888 C C . LEU A 1 107 ? 4.123 -10.794 -18.427 1.00 89.62 107 LEU A C 1
ATOM 890 O O . LEU A 1 107 ? 2.942 -10.805 -18.765 1.00 89.62 107 LEU A O 1
ATOM 894 N N . ASN A 1 108 ? 4.548 -11.173 -17.225 1.00 93.00 108 ASN A N 1
ATOM 895 C CA . ASN A 1 108 ? 3.693 -11.510 -16.096 1.00 93.00 108 ASN A CA 1
ATOM 896 C C . ASN A 1 108 ? 3.859 -10.439 -15.008 1.00 93.00 108 ASN A C 1
ATOM 898 O O . ASN A 1 108 ? 4.982 -10.168 -14.569 1.00 93.00 108 ASN A O 1
ATOM 902 N N . ILE A 1 109 ? 2.753 -9.836 -14.571 1.00 91.50 109 ILE A N 1
ATOM 903 C CA . ILE A 1 109 ? 2.718 -8.877 -13.465 1.00 91.50 109 ILE A CA 1
ATOM 904 C C . ILE A 1 109 ? 1.787 -9.408 -12.375 1.00 91.50 109 ILE A C 1
ATOM 906 O O . ILE A 1 109 ? 0.566 -9.285 -12.499 1.00 91.50 109 ILE A O 1
ATOM 910 N N . PRO A 1 110 ? 2.339 -9.943 -11.274 1.00 91.00 110 PRO A N 1
ATOM 911 C CA . PRO A 1 110 ? 1.544 -10.331 -10.119 1.00 91.00 110 PRO A CA 1
ATOM 912 C C . PRO A 1 110 ? 0.886 -9.116 -9.452 1.00 91.00 110 PRO A C 1
ATOM 914 O O . PRO A 1 110 ? 1.560 -8.227 -8.912 1.00 91.00 110 PRO A O 1
ATOM 917 N N . ILE A 1 111 ? -0.443 -9.095 -9.460 1.00 90.19 111 ILE A N 1
ATOM 918 C CA . ILE A 1 111 ? -1.296 -8.129 -8.776 1.00 90.19 111 ILE A CA 1
ATOM 919 C C . ILE A 1 111 ? -1.571 -8.662 -7.369 1.00 90.19 111 ILE A C 1
ATOM 921 O O . ILE A 1 111 ? -2.384 -9.553 -7.146 1.00 90.19 111 ILE A O 1
ATOM 925 N N . ASN A 1 112 ? -0.870 -8.079 -6.398 1.00 87.94 112 ASN A N 1
ATOM 926 C CA . ASN A 1 112 ? -0.986 -8.421 -4.983 1.00 87.94 112 ASN A CA 1
ATOM 927 C C . ASN A 1 112 ? -1.431 -7.181 -4.197 1.00 87.94 112 ASN A C 1
ATOM 929 O O . ASN A 1 112 ? -0.558 -6.467 -3.684 1.00 87.94 112 ASN A O 1
ATOM 933 N N . PRO A 1 113 ? -2.736 -6.864 -4.160 1.00 91.19 113 PRO A N 1
ATOM 934 C CA . PRO A 1 113 ? -3.243 -5.735 -3.394 1.00 91.19 113 PRO A CA 1
ATOM 935 C C . PRO A 1 113 ? -3.108 -6.012 -1.893 1.00 91.19 113 PRO A C 1
ATOM 937 O O . PRO A 1 113 ? -3.215 -7.155 -1.450 1.00 91.19 113 PRO A O 1
ATOM 940 N N . GLU A 1 114 ? -2.844 -4.971 -1.102 1.00 92.19 114 GLU A N 1
ATOM 941 C CA . GLU A 1 114 ? -2.745 -5.114 0.354 1.00 92.19 114 GLU A CA 1
ATOM 942 C C . GLU A 1 114 ? -4.118 -5.143 1.020 1.00 92.19 114 GLU A C 1
ATOM 944 O O . GLU A 1 114 ? -4.287 -5.828 2.020 1.00 92.19 114 GLU A O 1
ATOM 949 N N . VAL A 1 115 ? -5.098 -4.397 0.505 1.00 93.81 115 VAL A N 1
ATOM 950 C CA . VAL A 1 115 ? -6.408 -4.252 1.154 1.00 93.81 115 VAL A CA 1
ATOM 951 C C . VAL A 1 115 ? -7.540 -4.170 0.135 1.00 93.81 115 VAL A C 1
ATOM 953 O O . VAL A 1 115 ? -7.453 -3.428 -0.841 1.00 93.81 115 VAL A O 1
ATOM 956 N N . GLY A 1 116 ? -8.610 -4.926 0.390 1.00 95.31 116 GLY A N 1
ATOM 957 C CA . GLY A 1 116 ? -9.897 -4.793 -0.284 1.00 95.31 116 GLY A CA 1
ATOM 958 C C . GLY A 1 116 ? -10.805 -3.880 0.531 1.00 95.31 116 GLY A C 1
ATOM 959 O O . GLY A 1 116 ? -11.066 -4.155 1.703 1.00 95.31 116 GLY A O 1
ATOM 960 N N . LEU A 1 117 ? -11.240 -2.773 -0.062 1.00 95.56 117 LEU A N 1
ATOM 961 C CA . LEU A 1 117 ? -12.059 -1.756 0.591 1.00 95.56 117 LEU A CA 1
ATOM 962 C C . LEU A 1 117 ? -13.310 -1.488 -0.232 1.00 95.56 117 LEU A C 1
ATOM 964 O O . LEU A 1 117 ? -13.232 -1.354 -1.447 1.00 95.56 117 LEU A O 1
ATOM 968 N N . GLU A 1 118 ? -14.449 -1.355 0.426 1.00 95.69 118 GLU A N 1
ATOM 969 C CA . GLU A 1 118 ? -15.710 -0.993 -0.204 1.00 95.69 118 GLU A CA 1
ATOM 970 C C . GLU A 1 118 ? -16.267 0.271 0.453 1.00 95.69 118 GLU A C 1
ATOM 972 O O . GLU A 1 118 ? -16.270 0.418 1.677 1.00 95.69 118 GLU A O 1
ATOM 977 N N . TRP A 1 119 ? -16.697 1.222 -0.369 1.00 95.19 119 TRP A N 1
ATOM 978 C CA . TRP A 1 119 ? -17.430 2.404 0.076 1.00 95.19 119 TRP A CA 1
ATOM 979 C C . TRP A 1 119 ? -18.346 2.875 -1.053 1.00 95.19 119 TRP A C 1
ATOM 981 O O . TRP A 1 119 ? -18.039 2.692 -2.226 1.00 95.19 119 TRP A O 1
ATOM 991 N N . ASN A 1 120 ? -19.479 3.492 -0.709 1.00 94.06 120 ASN A N 1
ATOM 992 C CA . ASN A 1 120 ? -20.482 3.960 -1.680 1.00 94.06 120 ASN A CA 1
ATOM 993 C C . ASN A 1 120 ? -20.965 2.878 -2.677 1.00 94.06 120 ASN A C 1
ATOM 995 O O . ASN A 1 120 ? -21.375 3.212 -3.782 1.00 94.06 120 ASN A O 1
ATOM 999 N N . GLY A 1 121 ? -20.923 1.597 -2.294 1.00 93.69 121 GLY A N 1
ATOM 1000 C CA . GLY A 1 121 ? -21.321 0.474 -3.152 1.00 93.69 121 GLY A CA 1
ATOM 1001 C C . GLY A 1 121 ? -20.273 0.044 -4.186 1.00 93.69 121 GLY A C 1
ATOM 1002 O O . GLY A 1 121 ? -20.530 -0.879 -4.953 1.00 93.69 121 GLY A O 1
ATOM 1003 N N . GLU A 1 122 ? -19.092 0.666 -4.200 1.00 96.00 122 GLU A N 1
ATOM 1004 C CA . GLU A 1 122 ? -17.986 0.296 -5.085 1.00 96.00 122 GLU A CA 1
ATOM 1005 C C . GLU A 1 122 ? -16.895 -0.454 -4.318 1.00 96.00 122 GLU A C 1
ATOM 1007 O O . GLU A 1 122 ? -16.514 -0.064 -3.211 1.00 96.00 122 GLU A O 1
ATOM 1012 N N . LYS A 1 123 ? -16.375 -1.528 -4.926 1.00 94.88 123 LYS A N 1
ATOM 1013 C CA . LYS A 1 123 ? -15.276 -2.340 -4.390 1.00 94.88 123 LYS A CA 1
ATOM 1014 C C . LYS A 1 123 ? -13.951 -1.930 -5.017 1.00 94.88 123 LYS A C 1
ATOM 1016 O O . LYS A 1 123 ? -13.831 -1.842 -6.235 1.00 94.88 123 LYS A O 1
ATOM 1021 N N . TYR A 1 124 ? -12.937 -1.771 -4.178 1.00 94.56 124 TYR A N 1
ATOM 1022 C CA . TYR A 1 124 ? -11.602 -1.350 -4.571 1.00 94.56 124 TYR A CA 1
ATOM 1023 C C . TYR A 1 124 ? -10.560 -2.329 -4.042 1.00 94.56 124 TYR A C 1
ATOM 1025 O O . TYR A 1 124 ? -10.496 -2.605 -2.843 1.00 94.56 124 TYR A O 1
ATOM 1033 N N . LEU A 1 125 ? -9.693 -2.805 -4.932 1.00 93.44 125 LEU A N 1
ATOM 1034 C CA . LEU A 1 125 ? -8.450 -3.478 -4.567 1.00 93.44 125 LEU A CA 1
ATOM 1035 C C . LEU A 1 125 ? -7.340 -2.432 -4.516 1.00 93.44 125 LEU A C 1
ATOM 1037 O O . LEU A 1 125 ? -7.000 -1.815 -5.525 1.00 93.44 125 LEU A O 1
ATOM 1041 N N . VAL A 1 126 ? -6.785 -2.200 -3.331 1.00 92.69 126 VAL A N 1
ATOM 1042 C CA . VAL A 1 126 ? -5.854 -1.096 -3.102 1.00 92.69 126 VAL A CA 1
ATOM 1043 C C . VAL A 1 126 ? -4.439 -1.631 -2.910 1.00 92.69 126 VAL A C 1
ATOM 1045 O O . VAL A 1 126 ? -4.158 -2.400 -1.987 1.00 92.69 126 VAL A O 1
ATOM 1048 N N . LYS A 1 127 ? -3.537 -1.170 -3.786 1.00 90.25 127 LYS A N 1
ATOM 1049 C CA . LYS A 1 127 ? -2.087 -1.334 -3.655 1.00 90.25 127 LYS A CA 1
ATOM 1050 C C . LYS A 1 127 ? -1.477 -0.092 -2.994 1.00 90.25 127 LYS A C 1
ATOM 1052 O O . LYS A 1 127 ? -1.564 1.008 -3.536 1.00 90.25 127 LYS A O 1
ATOM 1057 N N . LEU A 1 128 ? -0.823 -0.248 -1.847 1.00 90.88 128 LEU A N 1
ATOM 1058 C CA . LEU A 1 128 ? -0.164 0.834 -1.114 1.00 90.88 128 LEU A CA 1
ATOM 1059 C C . LEU A 1 128 ? 1.205 1.159 -1.730 1.00 90.88 128 LEU A C 1
ATOM 1061 O O . LEU A 1 128 ? 2.239 0.575 -1.379 1.00 90.88 128 LEU A O 1
ATOM 1065 N N . TYR A 1 129 ? 1.218 2.134 -2.638 1.00 87.94 129 TYR A N 1
ATOM 1066 C CA . TYR A 1 129 ? 2.435 2.700 -3.215 1.00 87.94 129 TYR A CA 1
ATOM 1067 C C . TYR A 1 129 ? 2.947 3.873 -2.360 1.00 87.94 129 TYR A C 1
ATOM 1069 O O . TYR A 1 129 ? 2.490 5.006 -2.474 1.00 87.94 129 TYR A O 1
ATOM 1077 N N . LEU A 1 130 ? 3.887 3.578 -1.458 1.00 85.62 130 LEU A N 1
ATOM 1078 C CA . LEU A 1 130 ? 4.341 4.489 -0.391 1.00 85.62 130 LEU A CA 1
ATOM 1079 C C . LEU A 1 130 ? 5.649 5.230 -0.720 1.00 85.62 130 LEU A C 1
ATOM 1081 O O . LEU A 1 130 ? 6.201 5.935 0.126 1.00 85.62 130 LEU A O 1
ATOM 1085 N N . LYS A 1 131 ? 6.174 5.062 -1.939 1.00 79.56 131 LYS A N 1
ATOM 1086 C CA . LYS A 1 131 ? 7.385 5.758 -2.381 1.00 79.56 131 LYS A CA 1
ATOM 1087 C C . LYS A 1 131 ? 7.054 7.218 -2.682 1.00 79.56 131 LYS A C 1
ATOM 1089 O O . LYS A 1 131 ? 6.131 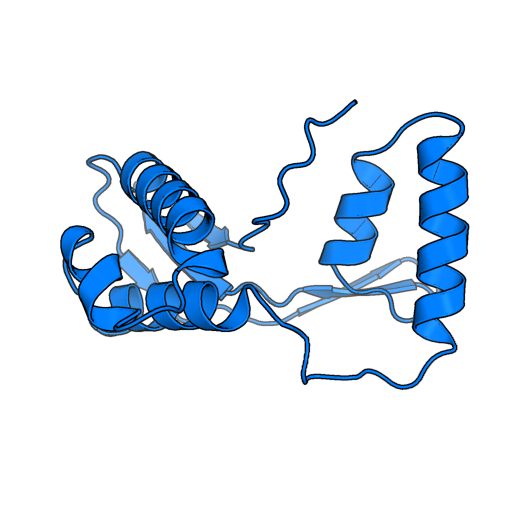7.512 -3.436 1.00 79.56 131 LYS A O 1
ATOM 1094 N N . SER A 1 132 ? 7.854 8.135 -2.149 1.00 65.69 132 SER A N 1
ATOM 1095 C CA . SER A 1 132 ? 7.764 9.568 -2.435 1.00 65.69 132 SER A CA 1
ATOM 1096 C C . SER A 1 132 ? 8.376 9.894 -3.803 1.00 65.69 132 SER A C 1
ATOM 1098 O O . SER A 1 132 ? 9.419 10.538 -3.888 1.00 65.69 132 SER A O 1
ATOM 1100 N N . ALA A 1 133 ? 7.762 9.424 -4.886 1.00 54.38 133 ALA A N 1
ATOM 1101 C CA . ALA A 1 133 ? 8.053 9.929 -6.221 1.00 54.38 133 ALA A CA 1
ATOM 1102 C C . ALA A 1 133 ? 6.941 10.913 -6.599 1.00 54.38 133 ALA A C 1
ATOM 1104 O O . ALA A 1 133 ? 5.776 10.523 -6.658 1.00 54.38 133 ALA A O 1
ATOM 1105 N N . LYS A 1 134 ? 7.280 12.185 -6.848 1.00 46.19 134 LYS A N 1
ATOM 1106 C CA . LYS A 1 134 ? 6.386 13.033 -7.646 1.00 46.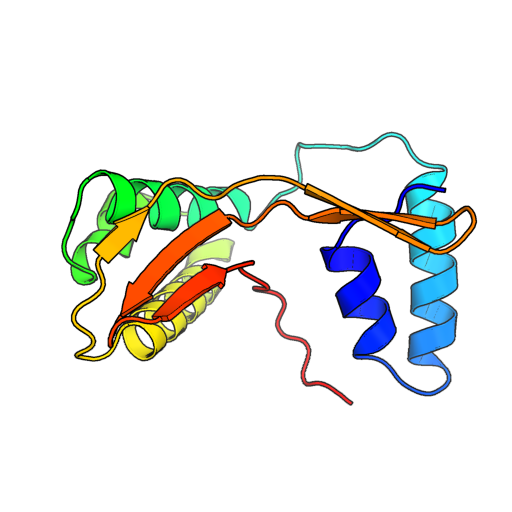19 134 LYS A CA 1
ATOM 1107 C C . LYS A 1 134 ? 6.373 12.422 -9.053 1.00 46.19 134 LYS A C 1
ATOM 1109 O O . LYS A 1 134 ? 7.469 12.222 -9.582 1.00 46.19 134 LYS A O 1
ATOM 1114 N N . PRO A 1 135 ? 5.208 12.084 -9.634 1.00 45.47 135 PRO A N 1
ATOM 1115 C CA . PRO A 1 135 ? 5.163 11.764 -11.052 1.00 45.47 135 PRO A CA 1
ATOM 1116 C C . PRO A 1 135 ? 5.760 12.948 -11.819 1.00 45.47 135 PRO A C 1
ATOM 1118 O O . PRO A 1 135 ? 5.391 14.093 -11.551 1.00 45.47 135 PRO A O 1
ATOM 1121 N N . SER A 1 136 ? 6.759 12.660 -12.655 1.00 45.78 136 SER A N 1
ATOM 1122 C CA . SER A 1 136 ? 7.421 13.636 -13.528 1.00 45.78 136 SER A CA 1
ATOM 1123 C C . SER A 1 136 ? 6.544 13.985 -14.714 1.00 45.78 136 SER A C 1
ATOM 1125 O O . SER A 1 136 ? 6.062 13.005 -15.332 1.00 45.78 136 SER A O 1
#

Radius of gyration: 16.64 Å; chains: 1; bounding box: 41×27×43 Å

Sequence (136 aa):
MDISLTSFIDFVLKSGSPKMTCAKQIKNQIAEVYDPIKDYYKRFRDAIQELHKHRRPKNDISEIIGELPSSKLENYKKMEAGYKKFMGNKKISWFPPERENWFHGNLNIPINPEVGLEWNGEKYLVKLYLKSAKPS